Protein AF-A0A7G3USA6-F1 (afdb_monomer)

Organism: NCBI:txid396650

pLDDT: mean 83.11, std 13.89, range [45.72, 98.44]

Structure (mmCIF, N/CA/C/O backbone):
data_AF-A0A7G3USA6-F1
#
_entry.id   AF-A0A7G3USA6-F1
#
loop_
_atom_site.group_PDB
_atom_site.id
_atom_site.type_symbol
_atom_site.label_atom_id
_atom_site.label_alt_id
_atom_site.label_comp_id
_atom_site.label_asym_id
_atom_site.label_entity_id
_atom_site.label_seq_id
_atom_site.pdbx_PDB_ins_code
_atom_site.Cartn_x
_atom_site.Cartn_y
_atom_site.Cartn_z
_atom_site.occupancy
_atom_site.B_iso_or_equiv
_atom_site.auth_seq_id
_atom_site.auth_comp_id
_atom_site.auth_asym_id
_atom_site.auth_atom_id
_atom_site.pdbx_PDB_model_num
ATOM 1 N N . PHE A 1 1 ? 11.955 7.973 -6.175 1.00 91.00 1 PHE A N 1
ATOM 2 C CA . PHE A 1 1 ? 10.505 8.079 -5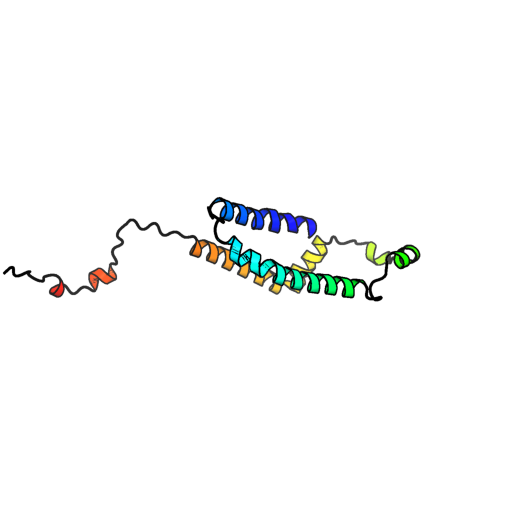.918 1.00 91.00 1 PHE A CA 1
ATOM 3 C C . PHE A 1 1 ? 10.044 7.158 -4.791 1.00 91.00 1 PHE A C 1
ATOM 5 O O . PHE A 1 1 ? 9.768 7.690 -3.729 1.00 91.00 1 PHE A O 1
ATOM 12 N N . SER A 1 2 ? 10.032 5.821 -4.953 1.00 92.62 2 SER A N 1
ATOM 13 C CA . SER A 1 2 ? 9.558 4.891 -3.898 1.00 92.62 2 SER A CA 1
ATOM 14 C C . SER A 1 2 ? 10.233 5.121 -2.531 1.00 92.62 2 SER A C 1
ATOM 16 O O . SER A 1 2 ? 9.564 5.309 -1.519 1.00 92.62 2 SER A O 1
ATOM 18 N N . ALA A 1 3 ? 11.562 5.269 -2.522 1.00 95.69 3 ALA A N 1
ATOM 19 C CA . ALA A 1 3 ? 12.323 5.582 -1.309 1.00 95.69 3 ALA A CA 1
ATOM 20 C C . ALA A 1 3 ? 11.943 6.920 -0.640 1.00 95.69 3 ALA A C 1
ATOM 22 O O . ALA A 1 3 ? 12.151 7.073 0.554 1.00 95.69 3 ALA A O 1
ATOM 23 N N . MET A 1 4 ? 11.386 7.881 -1.386 1.00 95.50 4 MET A N 1
ATOM 24 C CA . MET A 1 4 ? 10.949 9.175 -0.844 1.00 95.50 4 MET A CA 1
ATOM 25 C C . MET A 1 4 ? 9.499 9.123 -0.351 1.00 95.50 4 MET A C 1
ATOM 27 O O . MET A 1 4 ? 9.200 9.690 0.691 1.00 95.50 4 MET A O 1
ATOM 31 N N . ILE A 1 5 ? 8.597 8.427 -1.056 1.00 96.06 5 ILE A N 1
ATOM 32 C CA . ILE A 1 5 ? 7.188 8.320 -0.638 1.00 96.06 5 ILE A CA 1
ATOM 33 C C . ILE A 1 5 ? 6.994 7.355 0.540 1.00 96.06 5 ILE A C 1
ATOM 35 O O . ILE A 1 5 ? 6.112 7.575 1.366 1.00 96.06 5 ILE A O 1
ATOM 39 N N . SER A 1 6 ? 7.844 6.327 0.666 1.00 94.81 6 SER A N 1
ATOM 40 C CA . SER A 1 6 ? 7.780 5.362 1.768 1.00 94.81 6 SER A CA 1
ATOM 41 C C . SER A 1 6 ? 7.838 6.021 3.158 1.00 94.81 6 SER A C 1
ATOM 43 O O . SER A 1 6 ? 6.878 5.838 3.909 1.00 94.81 6 SER A O 1
ATOM 45 N N . PRO A 1 7 ? 8.856 6.835 3.511 1.00 96.81 7 PRO A N 1
ATOM 46 C CA . PRO A 1 7 ? 8.897 7.499 4.813 1.00 96.81 7 PRO A CA 1
ATOM 47 C C . PRO A 1 7 ? 7.777 8.531 4.983 1.00 96.81 7 PRO A C 1
ATOM 49 O O . PRO A 1 7 ? 7.231 8.643 6.074 1.00 96.81 7 PRO A O 1
ATOM 52 N N . VAL A 1 8 ? 7.374 9.243 3.926 1.00 97.38 8 VAL A N 1
ATOM 53 C CA . VAL A 1 8 ? 6.276 10.225 4.005 1.00 97.38 8 VAL A CA 1
ATOM 54 C C . VAL A 1 8 ? 4.965 9.562 4.441 1.00 97.38 8 VAL A C 1
ATOM 56 O O . VAL A 1 8 ? 4.288 10.070 5.330 1.00 97.38 8 VAL A O 1
ATOM 59 N N . VAL A 1 9 ? 4.620 8.411 3.860 1.00 96.88 9 VAL A N 1
ATOM 60 C CA . VAL A 1 9 ? 3.362 7.719 4.178 1.00 96.88 9 VAL A CA 1
ATOM 61 C C . VAL A 1 9 ? 3.493 6.866 5.440 1.00 96.88 9 VAL A C 1
ATOM 63 O O . VAL A 1 9 ? 2.684 6.999 6.356 1.00 96.88 9 VAL A O 1
ATOM 66 N N . HIS A 1 10 ? 4.515 6.012 5.528 1.00 97.00 10 HIS A N 1
ATOM 67 C CA . HIS A 1 10 ? 4.634 5.061 6.637 1.00 97.00 10 HIS A CA 1
ATOM 68 C C . HIS A 1 10 ? 5.055 5.737 7.936 1.00 97.00 10 HIS A C 1
ATOM 70 O O . HIS A 1 10 ? 4.444 5.500 8.974 1.00 97.00 10 HIS A O 1
ATOM 76 N N . ILE A 1 11 ? 6.078 6.590 7.888 1.00 96.56 11 ILE A N 1
ATOM 77 C CA . ILE A 1 11 ? 6.580 7.262 9.088 1.00 96.56 11 ILE A CA 1
ATOM 78 C C . ILE A 1 11 ? 5.760 8.529 9.338 1.00 96.56 11 ILE A C 1
ATOM 80 O O . ILE A 1 11 ? 5.261 8.719 10.441 1.00 96.56 11 ILE A O 1
ATOM 84 N N . GLY A 1 12 ? 5.568 9.366 8.316 1.00 95.81 12 GLY A N 1
ATOM 85 C CA . GLY A 1 12 ? 4.919 10.670 8.461 1.00 95.81 12 GLY A CA 1
ATOM 86 C C . GLY A 1 12 ? 3.423 10.605 8.772 1.00 95.81 12 GLY A C 1
ATOM 87 O O . GLY A 1 12 ? 2.959 11.346 9.633 1.00 95.81 12 GLY A O 1
ATOM 88 N N . ALA A 1 13 ? 2.668 9.727 8.107 1.00 95.38 13 ALA A N 1
ATOM 89 C CA . ALA A 1 13 ? 1.222 9.626 8.313 1.00 95.38 13 ALA A CA 1
ATOM 90 C C . ALA A 1 13 ? 0.846 8.479 9.263 1.00 95.38 13 ALA A C 1
ATOM 92 O O . ALA A 1 13 ? 0.209 8.716 10.291 1.00 95.38 13 ALA A O 1
ATOM 93 N N . ILE A 1 14 ? 1.242 7.240 8.944 1.00 96.69 14 ILE A N 1
ATOM 94 C CA . ILE A 1 14 ? 0.772 6.045 9.663 1.00 96.69 14 ILE A CA 1
ATOM 95 C C . ILE A 1 14 ? 1.362 5.989 11.078 1.00 96.69 14 ILE A C 1
ATOM 97 O O . ILE A 1 14 ? 0.607 5.977 12.049 1.00 96.69 14 ILE A O 1
ATOM 101 N N . ALA A 1 15 ? 2.691 6.004 11.220 1.00 97.19 15 ALA A N 1
ATOM 102 C CA . ALA A 1 15 ? 3.340 5.886 12.527 1.00 97.19 15 ALA A CA 1
ATOM 103 C C . ALA A 1 15 ? 3.007 7.062 13.460 1.00 97.19 15 ALA A C 1
ATOM 105 O O . A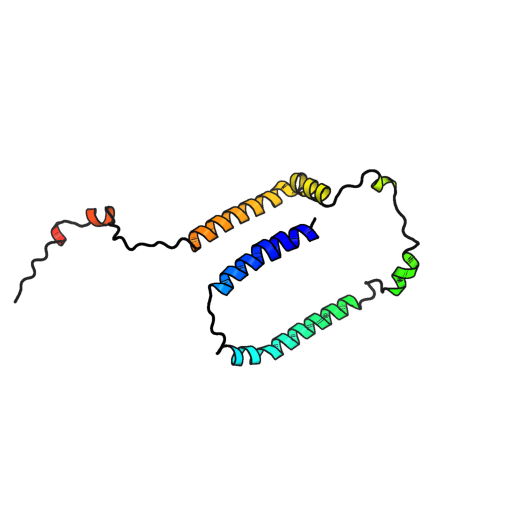LA A 1 15 ? 2.765 6.843 14.643 1.00 97.19 15 ALA A O 1
ATOM 106 N N . VAL A 1 16 ? 2.923 8.291 12.938 1.00 96.69 16 VAL A N 1
ATOM 107 C CA . VAL A 1 16 ? 2.502 9.463 13.729 1.00 96.69 16 VAL A CA 1
ATOM 108 C C . VAL A 1 16 ? 1.038 9.352 14.167 1.00 96.69 16 VAL A C 1
ATOM 110 O O . VAL A 1 16 ? 0.731 9.647 15.320 1.00 96.69 16 VAL A O 1
ATOM 113 N N . SER A 1 17 ? 0.135 8.869 13.305 1.00 93.06 17 SER A N 1
ATOM 114 C CA . SER A 1 17 ? -1.259 8.608 13.702 1.00 93.06 17 SER A CA 1
ATOM 115 C C . SER A 1 17 ? -1.334 7.564 14.820 1.00 93.06 17 SER A C 1
ATOM 117 O O . SER A 1 17 ? -2.076 7.745 15.784 1.00 93.06 17 SER A O 1
ATOM 119 N N . PHE A 1 18 ? -0.513 6.511 14.748 1.00 94.69 18 PHE A N 1
ATOM 120 C CA . PHE A 1 18 ? -0.383 5.540 15.835 1.00 94.69 18 PHE A CA 1
ATOM 121 C C . PHE A 1 18 ? 0.218 6.149 17.104 1.00 94.69 18 PHE A C 1
ATOM 123 O O . PHE A 1 18 ? -0.268 5.848 18.190 1.00 94.69 18 PHE A O 1
ATOM 130 N N . LEU A 1 19 ? 1.214 7.032 16.997 1.00 93.88 19 LEU A N 1
ATOM 131 C CA . LEU A 1 19 ? 1.811 7.712 18.149 1.00 93.88 19 LEU A CA 1
ATOM 132 C C . LEU A 1 19 ? 0.762 8.514 18.933 1.00 93.88 19 LEU A C 1
ATOM 134 O O . LEU A 1 19 ? 0.727 8.428 20.159 1.00 93.88 19 LEU A O 1
ATOM 138 N N . PHE A 1 20 ? -0.131 9.231 18.239 1.00 93.81 20 PHE A N 1
ATOM 139 C CA . PHE A 1 20 ? -1.251 9.929 18.879 1.00 93.81 20 PHE A CA 1
ATOM 140 C C . PHE A 1 20 ? -2.182 8.968 19.625 1.00 93.81 20 PHE A C 1
ATOM 142 O O . PHE A 1 20 ? -2.552 9.230 20.771 1.00 93.81 20 PHE A O 1
ATOM 149 N N . VAL A 1 21 ? -2.541 7.845 18.995 1.00 92.50 21 VAL A N 1
ATOM 150 C CA . VAL A 1 21 ? -3.427 6.838 19.597 1.00 92.50 21 VAL A CA 1
ATOM 151 C C . VAL A 1 21 ? -2.786 6.203 20.831 1.00 92.50 21 VAL A C 1
ATOM 153 O O . VAL A 1 21 ? -3.431 6.109 21.874 1.00 92.50 21 VAL A O 1
ATOM 156 N N . VAL A 1 22 ? -1.515 5.805 20.738 1.00 92.12 22 VAL A N 1
ATOM 157 C CA . VAL A 1 22 ? -0.782 5.165 21.839 1.00 92.12 22 VAL A CA 1
ATOM 158 C C . VAL A 1 22 ? -0.596 6.130 23.007 1.00 92.12 22 VAL A C 1
ATOM 160 O O . VAL A 1 22 ? -0.797 5.736 24.148 1.00 92.12 22 VAL A O 1
ATOM 163 N N . MET A 1 23 ? -0.274 7.401 22.748 1.00 92.44 23 MET A N 1
ATOM 164 C CA . MET A 1 23 ? -0.110 8.393 23.815 1.00 92.44 23 MET A CA 1
ATOM 165 C C . MET A 1 23 ? -1.430 8.699 24.538 1.00 92.44 23 MET A C 1
ATOM 167 O O . MET A 1 23 ? -1.435 8.911 25.749 1.00 92.44 23 MET A O 1
ATOM 171 N N . MET A 1 24 ? -2.552 8.722 23.814 1.00 91.19 24 MET A N 1
ATOM 172 C CA . MET A 1 24 ? -3.871 8.943 24.412 1.00 91.19 24 MET A CA 1
ATOM 173 C C . MET A 1 24 ? -4.341 7.735 25.240 1.00 91.19 24 MET A C 1
ATOM 175 O O . MET A 1 24 ? -5.110 7.898 26.189 1.00 91.19 24 MET A O 1
ATOM 179 N N . PHE A 1 25 ? -3.894 6.525 24.899 1.00 86.06 25 PHE A N 1
ATOM 180 C CA . PHE A 1 25 ? -4.324 5.300 25.559 1.00 86.06 25 PHE A CA 1
ATOM 181 C C . PHE A 1 25 ? -3.352 4.865 26.665 1.00 86.06 25 PHE A C 1
ATOM 183 O O . PHE A 1 25 ? -2.281 4.323 26.417 1.00 86.06 25 PHE A O 1
ATOM 190 N N . ASN A 1 26 ? -3.752 5.060 27.921 1.00 79.50 26 ASN A N 1
ATOM 191 C CA . ASN A 1 26 ? -2.965 4.647 29.082 1.00 79.50 26 ASN A CA 1
ATOM 192 C C . ASN A 1 26 ? -3.215 3.160 29.425 1.00 79.50 26 ASN A C 1
ATOM 194 O O . ASN A 1 26 ? -4.054 2.852 30.275 1.00 79.50 26 ASN A O 1
ATOM 198 N N . MET A 1 27 ? -2.521 2.229 28.753 1.00 75.56 27 MET A N 1
ATOM 199 C CA . MET A 1 27 ? -2.550 0.799 29.110 1.00 75.56 27 MET A CA 1
ATOM 200 C C . MET A 1 27 ? -1.607 0.489 30.275 1.00 75.56 27 MET A C 1
ATOM 202 O O . MET A 1 27 ? -0.402 0.716 30.184 1.00 75.56 27 MET A O 1
ATOM 206 N N . LYS A 1 28 ? -2.128 -0.145 31.332 1.00 69.62 28 LYS A N 1
ATOM 207 C CA . LYS A 1 28 ? -1.308 -0.780 32.375 1.00 69.62 28 LYS A CA 1
ATOM 208 C C . LYS A 1 28 ? -1.036 -2.226 31.963 1.00 69.62 28 LYS A C 1
ATOM 210 O O . LYS A 1 28 ? -1.889 -3.087 32.125 1.00 69.62 28 LYS A O 1
ATOM 215 N N . ILE A 1 29 ? 0.150 -2.487 31.423 1.00 65.88 29 ILE A N 1
ATOM 216 C CA . ILE A 1 29 ? 0.540 -3.779 30.819 1.00 65.88 29 ILE A CA 1
ATOM 217 C C . ILE A 1 29 ? 0.902 -4.842 31.893 1.00 65.88 29 ILE A C 1
ATOM 219 O O . ILE A 1 29 ? 1.457 -5.891 31.606 1.00 65.88 29 ILE A O 1
ATOM 223 N N . ALA A 1 30 ? 0.563 -4.608 33.163 1.00 62.91 30 ALA A N 1
ATOM 224 C CA . ALA A 1 30 ? 1.164 -5.308 34.298 1.00 62.91 30 ALA A CA 1
ATOM 225 C C . ALA A 1 30 ? 0.745 -6.784 34.491 1.00 62.91 30 ALA A C 1
ATOM 227 O O . ALA A 1 30 ? 1.406 -7.477 35.253 1.00 62.91 30 ALA A O 1
ATOM 228 N N . GLU A 1 31 ? -0.292 -7.286 33.811 1.00 60.72 31 GLU A N 1
ATOM 229 C CA . GLU A 1 31 ? -0.881 -8.610 34.120 1.00 60.72 31 GLU A CA 1
ATOM 230 C C . GLU A 1 31 ? -0.989 -9.566 32.914 1.00 60.72 31 GLU A C 1
ATOM 232 O O . GLU A 1 31 ? -1.405 -10.708 33.056 1.00 60.72 31 GLU A O 1
ATOM 237 N N . ILE A 1 32 ? -0.567 -9.141 31.716 1.00 61.22 32 ILE A N 1
ATOM 238 C CA . ILE A 1 32 ? -0.727 -9.916 30.461 1.00 61.22 32 ILE A CA 1
ATOM 239 C C . ILE A 1 32 ? 0.495 -10.829 30.193 1.00 61.22 32 ILE A C 1
ATOM 241 O O . ILE A 1 32 ? 0.532 -11.610 29.244 1.00 61.22 32 ILE A O 1
ATOM 245 N N . HIS A 1 33 ? 1.535 -10.748 31.026 1.00 65.75 33 HIS A N 1
ATOM 246 C CA . HIS A 1 33 ? 2.839 -11.332 30.715 1.00 65.75 33 HIS A CA 1
ATOM 247 C C . HIS A 1 33 ? 2.947 -12.845 30.935 1.00 65.75 33 HIS A C 1
ATOM 249 O O . HIS A 1 33 ? 3.697 -13.475 30.194 1.00 65.75 33 HIS A O 1
ATOM 255 N N . GLU A 1 34 ? 2.226 -13.451 31.883 1.00 68.62 34 GLU A N 1
ATOM 256 C CA . GLU A 1 34 ? 2.411 -14.886 32.175 1.00 68.62 34 GLU A CA 1
ATOM 257 C C . GLU A 1 34 ? 1.895 -15.794 31.053 1.00 68.62 34 GLU A C 1
ATOM 259 O O . GLU A 1 34 ? 2.580 -16.738 30.651 1.00 68.62 34 GLU A O 1
ATOM 264 N N . GLU A 1 35 ? 0.729 -15.489 30.482 1.00 68.38 35 GLU A N 1
ATOM 265 C CA . GLU A 1 35 ? 0.179 -16.289 29.385 1.00 68.38 35 GLU A CA 1
ATOM 266 C C . GLU A 1 35 ? 0.925 -16.038 28.067 1.00 68.38 35 GLU A C 1
ATOM 268 O O . GLU A 1 35 ? 1.233 -16.989 27.348 1.00 68.38 35 GLU A O 1
ATOM 273 N N . VAL A 1 36 ? 1.304 -14.789 27.768 1.00 72.38 36 VAL A N 1
ATOM 274 C CA . VAL A 1 36 ? 2.054 -14.451 26.542 1.00 72.38 36 VAL A CA 1
ATOM 275 C C . VAL A 1 36 ? 3.462 -15.055 26.552 1.00 72.38 36 VAL A C 1
ATOM 277 O O . VAL A 1 36 ? 3.899 -15.589 25.529 1.00 72.38 36 VAL A O 1
ATOM 280 N N . LEU A 1 37 ? 4.167 -15.050 27.694 1.00 77.25 37 LEU A N 1
ATOM 281 C CA . LEU A 1 37 ? 5.485 -15.693 27.794 1.00 77.25 37 LEU A CA 1
ATOM 282 C C . LEU A 1 37 ? 5.412 -17.206 27.565 1.00 77.25 37 LEU A C 1
ATOM 284 O O . LEU A 1 37 ? 6.367 -17.789 27.051 1.00 77.25 37 LEU A O 1
ATOM 288 N N . ARG A 1 38 ? 4.285 -17.846 27.898 1.00 83.75 38 ARG A N 1
ATOM 289 C CA . ARG A 1 38 ? 4.103 -19.289 27.708 1.00 83.75 38 ARG A CA 1
ATOM 290 C C . ARG A 1 38 ? 4.004 -19.693 26.232 1.00 83.75 38 ARG A C 1
ATOM 292 O O . ARG A 1 38 ? 4.436 -20.790 25.885 1.00 83.75 38 ARG A O 1
ATOM 299 N N . TYR A 1 39 ? 3.492 -18.817 25.361 1.00 84.56 39 TYR A N 1
ATOM 300 C CA . TYR A 1 39 ? 3.393 -19.061 23.910 1.00 84.56 39 TYR A CA 1
ATOM 301 C C . TYR A 1 39 ? 4.601 -18.557 23.105 1.00 84.56 39 TYR A C 1
ATOM 303 O O . TYR A 1 39 ? 4.794 -18.980 21.963 1.00 84.56 39 TYR A O 1
ATOM 311 N N . LEU A 1 40 ? 5.456 -17.725 23.708 1.00 87.81 40 LEU A N 1
ATOM 312 C CA . LEU A 1 40 ? 6.711 -17.251 23.120 1.00 87.81 40 LEU A CA 1
ATOM 313 C C . LEU A 1 40 ? 7.591 -18.371 22.522 1.00 87.81 40 LEU A C 1
ATOM 315 O O . LEU A 1 40 ? 8.006 -18.218 21.368 1.00 87.81 40 LEU A O 1
ATOM 319 N N . PRO A 1 41 ? 7.852 -19.512 23.203 1.00 89.06 41 PRO A N 1
ATOM 320 C CA . PRO A 1 41 ? 8.673 -20.579 22.625 1.00 89.06 41 PRO A CA 1
ATOM 321 C C . PRO A 1 41 ? 8.042 -21.209 21.376 1.00 89.06 41 PRO A C 1
ATOM 323 O O . PRO A 1 41 ? 8.760 -21.551 20.441 1.00 89.06 41 PRO A O 1
ATOM 326 N N . VAL A 1 42 ? 6.709 -21.302 21.309 1.00 92.75 42 VAL A N 1
ATOM 327 C CA . VAL A 1 42 ? 6.001 -21.852 20.141 1.00 92.75 42 VAL A CA 1
ATOM 328 C C . VAL A 1 42 ? 6.154 -20.922 18.938 1.00 92.75 42 VAL A C 1
ATOM 330 O O . VAL A 1 42 ? 6.551 -21.370 17.862 1.00 92.75 42 VAL A O 1
ATOM 333 N N . SER A 1 43 ? 5.923 -19.617 19.121 1.00 90.94 43 SER A N 1
ATOM 334 C CA . SER A 1 43 ? 6.169 -18.631 18.059 1.00 90.94 43 SER A CA 1
ATOM 335 C C . SER A 1 43 ? 7.642 -18.557 17.653 1.00 90.94 43 SER A C 1
ATOM 337 O O . SER A 1 43 ? 7.937 -18.345 16.480 1.00 90.94 43 SER A O 1
ATOM 339 N N . GLY A 1 44 ? 8.564 -18.782 18.595 1.00 93.50 44 GLY A N 1
ATOM 340 C CA . GLY A 1 44 ? 9.999 -18.832 18.329 1.00 93.50 44 GLY A CA 1
ATOM 341 C C . GLY A 1 44 ? 10.376 -19.998 17.420 1.00 93.50 44 GLY A C 1
ATOM 342 O O . GLY A 1 44 ? 11.085 -19.791 16.440 1.00 93.50 44 GLY A O 1
ATOM 343 N N . ILE A 1 45 ? 9.848 -21.199 17.685 1.00 96.25 45 ILE A N 1
ATOM 344 C CA . ILE A 1 45 ? 10.064 -22.373 16.825 1.00 96.25 45 ILE A CA 1
ATOM 345 C C . ILE A 1 45 ? 9.501 -22.120 15.422 1.00 96.25 45 ILE A C 1
ATOM 347 O O . ILE A 1 45 ? 10.196 -22.359 14.440 1.00 96.25 45 ILE A O 1
ATOM 351 N N . ILE A 1 46 ? 8.280 -21.584 15.314 1.00 95.88 46 ILE A N 1
ATOM 352 C CA . ILE A 1 46 ? 7.657 -21.272 14.016 1.00 95.88 46 ILE A CA 1
ATOM 353 C C . ILE A 1 46 ? 8.477 -20.228 13.247 1.00 95.88 46 ILE A C 1
ATOM 355 O O . ILE A 1 46 ? 8.759 -20.410 12.065 1.00 95.88 46 ILE A O 1
ATOM 359 N N . GLY A 1 47 ? 8.904 -19.153 13.915 1.00 95.44 47 GLY A N 1
ATOM 360 C CA . GLY A 1 47 ? 9.754 -18.130 13.310 1.00 95.44 47 GLY A CA 1
ATOM 361 C C . GLY A 1 47 ? 11.104 -18.686 12.856 1.00 95.44 47 GLY A C 1
ATOM 362 O O . GLY A 1 47 ? 11.584 -18.320 11.787 1.00 95.44 47 GLY A O 1
ATOM 363 N N . LEU A 1 48 ? 11.687 -19.610 13.622 1.00 96.44 48 LEU A N 1
ATOM 364 C CA . LEU A 1 48 ? 12.949 -20.262 13.279 1.00 96.44 48 LEU A CA 1
ATOM 365 C C . LEU A 1 48 ? 12.800 -21.206 12.082 1.00 96.44 48 LEU A C 1
ATOM 367 O O . LEU A 1 48 ? 13.681 -21.230 11.229 1.00 96.44 48 LEU A O 1
ATOM 371 N N . ILE A 1 49 ? 11.675 -21.918 11.974 1.00 96.44 49 ILE A N 1
ATOM 372 C CA . ILE A 1 49 ? 11.341 -22.722 10.791 1.00 96.44 49 ILE A CA 1
ATOM 373 C C . ILE A 1 49 ? 11.242 -21.827 9.552 1.00 96.44 49 ILE A C 1
ATOM 375 O O . ILE A 1 49 ? 11.878 -22.124 8.545 1.00 96.44 49 ILE A O 1
ATOM 379 N N . LEU A 1 50 ? 10.518 -20.705 9.632 1.00 95.50 50 LEU A N 1
ATOM 380 C CA . LEU A 1 50 ? 10.413 -19.757 8.515 1.00 95.50 50 LEU A CA 1
ATOM 381 C C . LEU A 1 50 ? 11.771 -19.142 8.154 1.00 95.50 50 LEU A C 1
ATOM 383 O O . LEU A 1 50 ? 12.083 -18.946 6.983 1.00 95.50 50 LEU A O 1
ATOM 387 N N . TRP A 1 51 ? 12.598 -18.839 9.154 1.00 94.69 51 TRP A N 1
ATOM 388 C CA . TRP A 1 51 ? 13.938 -18.303 8.926 1.00 94.69 51 TRP A CA 1
ATOM 389 C C . TRP A 1 51 ? 14.855 -19.332 8.251 1.00 94.69 51 TRP A C 1
ATOM 391 O O . TRP A 1 51 ? 15.593 -18.990 7.327 1.00 94.69 51 TRP A O 1
ATOM 401 N N . TRP A 1 52 ? 14.756 -20.600 8.656 1.00 94.75 52 TRP A N 1
ATOM 402 C CA . TRP A 1 52 ? 15.443 -21.715 8.011 1.00 94.75 52 TRP A CA 1
ATOM 403 C C . TRP A 1 52 ? 14.967 -21.930 6.569 1.00 94.75 52 TRP A C 1
ATOM 405 O O . TRP A 1 52 ? 15.782 -22.145 5.675 1.00 94.75 52 TRP A O 1
ATOM 415 N N . GLU A 1 53 ? 13.663 -21.817 6.317 1.00 91.31 53 GLU A N 1
ATOM 416 C CA . GLU A 1 53 ? 13.096 -21.899 4.969 1.00 91.31 53 GLU A CA 1
ATOM 417 C C . GLU A 1 53 ? 13.649 -20.790 4.061 1.00 91.31 53 GLU A C 1
ATOM 419 O O . GLU A 1 53 ? 14.087 -21.068 2.945 1.00 91.31 53 GLU A O 1
ATOM 424 N N . MET A 1 54 ? 13.731 -19.550 4.560 1.00 90.69 54 MET A N 1
ATOM 425 C CA . MET A 1 54 ? 14.362 -18.447 3.824 1.00 90.69 54 MET A CA 1
ATOM 426 C C . MET A 1 54 ? 15.835 -18.733 3.515 1.00 90.69 54 MET A C 1
ATOM 428 O O . MET A 1 54 ? 16.286 -18.451 2.405 1.00 90.69 54 MET A O 1
ATOM 432 N N . PHE A 1 55 ? 16.578 -19.317 4.460 1.00 88.44 55 PHE A N 1
ATOM 433 C CA . PHE A 1 55 ? 17.969 -19.716 4.239 1.00 88.44 55 PHE A CA 1
ATOM 434 C C . PHE A 1 55 ? 18.091 -20.783 3.143 1.00 88.44 55 PHE A C 1
ATOM 436 O O . PHE A 1 55 ? 18.932 -20.651 2.259 1.00 88.44 55 PHE A O 1
ATOM 443 N N . PHE A 1 56 ? 17.214 -21.788 3.140 1.00 87.38 56 PHE A N 1
ATOM 444 C CA . PHE A 1 56 ? 17.213 -22.838 2.121 1.00 87.38 56 PHE A CA 1
ATOM 445 C C . PHE A 1 56 ? 16.878 -22.301 0.718 1.00 87.38 56 PHE A C 1
ATOM 447 O O . PHE A 1 56 ? 17.478 -22.720 -0.269 1.00 87.38 56 PHE A O 1
ATOM 454 N N . ILE A 1 57 ? 15.965 -21.325 0.619 1.00 86.75 57 ILE A N 1
ATOM 455 C CA . ILE A 1 57 ? 15.676 -20.625 -0.645 1.00 86.75 57 ILE A CA 1
ATOM 456 C C . ILE A 1 57 ? 16.915 -19.859 -1.140 1.00 86.75 57 ILE A C 1
ATOM 458 O O . ILE A 1 57 ? 17.170 -19.823 -2.344 1.00 86.75 57 ILE A O 1
ATOM 462 N N . LEU A 1 58 ? 17.675 -19.251 -0.224 1.00 82.62 58 LEU A N 1
ATOM 463 C CA . LEU A 1 58 ? 18.881 -18.473 -0.527 1.00 82.62 58 LEU A CA 1
ATOM 464 C C . LEU A 1 58 ? 20.082 -19.340 -0.940 1.00 82.62 58 LEU A C 1
ATOM 466 O O . LEU A 1 58 ? 20.872 -18.903 -1.774 1.00 82.62 58 LEU A O 1
ATOM 470 N N . ASP A 1 59 ? 20.215 -20.532 -0.359 1.00 76.38 59 ASP A N 1
ATOM 471 C CA . ASP A 1 59 ? 21.313 -21.479 -0.617 1.00 76.38 59 ASP A CA 1
ATOM 472 C C . ASP A 1 59 ? 21.129 -22.272 -1.924 1.00 76.38 59 ASP A C 1
ATOM 474 O O . ASP A 1 59 ? 22.048 -22.924 -2.416 1.00 76.38 59 ASP A O 1
ATOM 478 N N . ASN A 1 60 ? 19.942 -22.201 -2.532 1.00 76.31 60 ASN A N 1
ATOM 479 C CA . ASN A 1 60 ? 19.689 -22.847 -3.810 1.00 76.31 60 ASN A CA 1
ATOM 480 C C . ASN A 1 60 ? 20.575 -22.234 -4.914 1.00 76.31 60 ASN A C 1
ATOM 482 O O . ASN A 1 60 ? 20.574 -21.015 -5.119 1.00 76.31 60 ASN A O 1
ATOM 486 N N . GLU A 1 61 ? 21.253 -23.080 -5.701 1.00 67.19 61 GLU A N 1
ATOM 487 C CA . GLU A 1 61 ? 22.217 -22.689 -6.756 1.00 67.19 61 GLU A CA 1
ATOM 488 C C . GLU A 1 61 ? 21.631 -21.768 -7.848 1.00 67.19 61 GLU A C 1
ATOM 490 O O . GLU A 1 61 ? 22.348 -21.213 -8.680 1.00 67.19 61 GLU A O 1
ATOM 495 N N . THR A 1 62 ? 20.314 -21.566 -7.838 1.00 70.88 62 THR A N 1
ATOM 496 C CA . THR A 1 62 ? 19.610 -20.575 -8.657 1.00 70.88 62 THR A CA 1
ATOM 497 C C . THR A 1 62 ? 20.016 -19.127 -8.375 1.00 70.88 62 THR A C 1
ATOM 499 O O . THR A 1 62 ? 19.823 -18.271 -9.241 1.00 70.88 62 THR A O 1
ATOM 502 N N . ILE A 1 63 ? 20.558 -18.826 -7.190 1.00 74.06 63 ILE A N 1
ATOM 503 C CA . ILE A 1 63 ? 20.993 -17.474 -6.837 1.00 74.06 63 ILE A CA 1
ATOM 504 C C . ILE A 1 63 ? 22.500 -17.374 -7.096 1.00 74.06 63 ILE A C 1
ATOM 506 O O . ILE A 1 63 ? 23.284 -18.070 -6.451 1.00 74.06 63 ILE A O 1
ATOM 510 N N . PRO A 1 64 ? 22.948 -16.514 -8.031 1.00 68.81 64 PRO A N 1
ATOM 511 C CA . PRO A 1 64 ? 24.364 -16.386 -8.334 1.00 68.81 64 PRO A CA 1
ATOM 512 C C . PRO A 1 64 ? 25.117 -15.895 -7.094 1.00 68.81 64 PRO A C 1
ATOM 514 O O . PRO A 1 64 ? 24.981 -14.743 -6.677 1.00 68.81 64 PRO A O 1
ATOM 517 N N . LEU A 1 65 ? 25.932 -16.779 -6.518 1.00 67.75 65 LEU A N 1
ATOM 51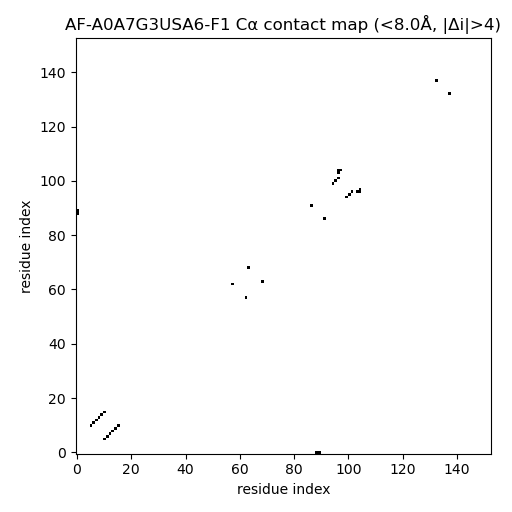8 C CA . LEU A 1 65 ? 26.808 -16.465 -5.395 1.00 67.75 65 LEU A CA 1
ATOM 519 C C . LEU A 1 65 ? 27.745 -15.300 -5.773 1.00 67.75 65 LEU A C 1
ATOM 521 O O . LEU A 1 65 ? 28.235 -15.211 -6.904 1.00 67.75 65 LEU A O 1
ATOM 525 N N . LEU A 1 66 ? 28.044 -14.422 -4.805 1.00 63.53 66 LEU A N 1
ATOM 526 C CA . LEU A 1 66 ? 28.953 -13.272 -4.960 1.00 63.53 66 LEU A CA 1
ATOM 527 C C . LEU A 1 66 ? 30.248 -13.529 -5.777 1.00 63.53 66 LEU A C 1
ATOM 529 O O . LEU A 1 66 ? 30.630 -12.627 -6.530 1.00 63.53 66 LEU A O 1
ATOM 533 N N . PRO A 1 67 ? 30.955 -14.678 -5.675 1.00 60.03 67 PRO A N 1
ATOM 534 C CA . PRO A 1 67 ? 32.145 -14.939 -6.493 1.00 60.03 67 PRO A CA 1
ATOM 535 C C . PRO A 1 67 ? 31.880 -14.969 -8.009 1.00 60.03 67 PRO A C 1
ATOM 537 O O . PRO A 1 67 ? 32.709 -14.466 -8.767 1.00 60.03 67 PRO A O 1
ATOM 540 N N . THR A 1 68 ? 30.724 -15.460 -8.466 1.00 57.31 68 THR A N 1
ATOM 541 C CA . THR A 1 68 ? 30.386 -15.538 -9.901 1.00 57.31 68 THR A CA 1
ATOM 542 C C . THR A 1 68 ? 30.134 -14.152 -10.500 1.00 57.31 68 THR A C 1
ATOM 544 O O . THR A 1 68 ? 30.495 -13.882 -11.645 1.00 57.31 68 THR A O 1
ATOM 547 N N . HIS A 1 69 ? 29.589 -13.226 -9.709 1.00 55.81 69 HIS A N 1
ATOM 548 C CA . HIS A 1 69 ? 29.274 -11.870 -10.160 1.00 55.81 69 HIS A CA 1
ATOM 549 C C . HIS A 1 69 ? 30.518 -10.965 -10.294 1.00 55.81 69 HIS A C 1
ATOM 551 O O . HIS A 1 69 ? 30.455 -9.932 -10.958 1.00 55.81 69 HIS A O 1
ATOM 557 N N . ARG A 1 70 ? 31.669 -11.318 -9.694 1.00 55.19 70 ARG A N 1
ATOM 558 C CA . ARG A 1 70 ? 32.910 -10.519 -9.809 1.00 55.19 70 ARG A CA 1
ATOM 559 C C . ARG A 1 70 ? 33.607 -10.657 -11.164 1.00 55.19 70 ARG A C 1
ATOM 561 O O . ARG A 1 70 ? 34.254 -9.706 -11.588 1.00 55.19 70 ARG A O 1
ATOM 568 N N . ASN A 1 71 ? 33.447 -11.793 -11.842 1.00 57.72 71 ASN A N 1
ATOM 569 C CA . ASN A 1 71 ? 34.084 -12.043 -13.141 1.00 57.72 71 ASN A CA 1
ATOM 570 C C . ASN A 1 71 ? 33.189 -11.647 -14.329 1.00 57.72 71 ASN A C 1
ATOM 572 O O . ASN A 1 71 ? 33.691 -11.436 -15.429 1.00 57.72 71 ASN A O 1
ATOM 576 N N . THR A 1 72 ? 31.875 -11.516 -14.122 1.00 59.41 72 THR A N 1
ATOM 577 C CA . THR A 1 72 ? 30.895 -11.169 -15.168 1.00 59.41 72 THR A CA 1
ATOM 578 C C . THR A 1 72 ? 30.509 -9.688 -15.191 1.00 59.41 72 THR A C 1
ATOM 580 O O . THR A 1 72 ? 29.870 -9.239 -16.140 1.00 59.41 72 THR A O 1
ATOM 583 N N . THR A 1 73 ? 30.922 -8.890 -14.201 1.00 59.50 73 THR A N 1
ATOM 584 C CA . THR A 1 73 ? 30.681 -7.432 -14.161 1.00 59.50 73 THR A CA 1
ATOM 585 C C . THR A 1 73 ? 31.283 -6.684 -15.348 1.00 59.50 73 THR A C 1
ATOM 587 O O . THR A 1 73 ? 30.739 -5.655 -15.749 1.00 59.50 73 THR A O 1
ATOM 590 N N . SER A 1 74 ? 32.361 -7.202 -15.939 1.00 63.22 74 SER A N 1
ATOM 591 C CA . SER A 1 74 ? 32.984 -6.663 -17.152 1.00 63.22 74 SER A CA 1
ATOM 592 C C . SER A 1 74 ? 32.288 -7.098 -18.451 1.00 63.22 74 SER A C 1
ATOM 594 O O . SER A 1 74 ? 32.440 -6.429 -19.469 1.00 63.22 74 SER A O 1
ATOM 596 N N . LEU A 1 75 ? 31.474 -8.161 -18.428 1.00 69.75 75 LEU A N 1
ATOM 597 C CA . LEU A 1 75 ? 30.753 -8.719 -19.585 1.00 69.75 75 LEU A CA 1
ATOM 598 C C . LEU A 1 75 ? 29.332 -8.149 -19.725 1.00 69.75 75 LEU A C 1
ATOM 600 O O . LEU A 1 75 ? 28.400 -8.829 -20.158 1.00 69.75 75 LEU A O 1
ATOM 604 N N . ARG A 1 76 ? 29.130 -6.886 -19.344 1.00 75.31 76 ARG A N 1
ATOM 605 C CA . ARG A 1 76 ? 27.816 -6.247 -19.428 1.00 75.31 76 ARG A CA 1
ATOM 606 C C . ARG A 1 76 ? 27.644 -5.565 -20.782 1.00 75.31 76 ARG A C 1
ATOM 608 O O . ARG A 1 76 ? 28.134 -4.460 -20.991 1.00 75.31 76 ARG A O 1
ATOM 615 N N . TYR A 1 77 ? 26.906 -6.202 -21.688 1.00 81.31 77 TYR A N 1
ATOM 616 C CA . TYR A 1 77 ? 26.496 -5.574 -22.943 1.00 81.31 77 TYR A CA 1
ATOM 617 C C . TYR A 1 77 ? 25.489 -4.448 -22.663 1.00 81.31 77 TYR A C 1
ATOM 619 O O . TYR A 1 77 ? 24.402 -4.682 -22.129 1.00 81.31 77 TYR A O 1
ATOM 627 N N . THR A 1 78 ? 25.858 -3.208 -22.985 1.00 81.06 78 THR A N 1
ATOM 628 C CA . THR A 1 78 ? 25.007 -2.027 -22.805 1.00 81.06 78 THR A CA 1
ATOM 629 C C . THR A 1 78 ? 24.481 -1.542 -24.152 1.00 81.06 78 THR A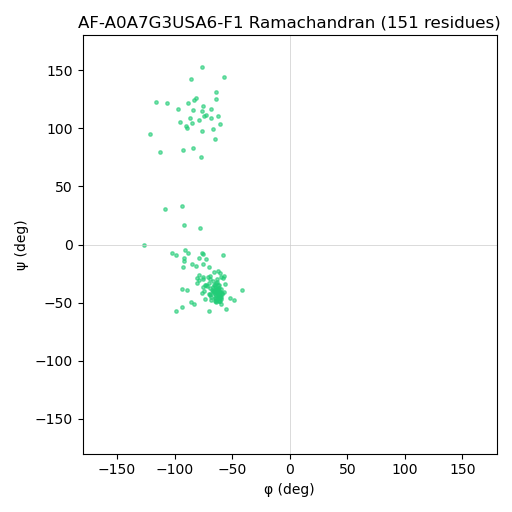 C 1
ATOM 631 O O . THR A 1 78 ? 25.229 -1.189 -25.059 1.00 81.06 78 THR A O 1
ATOM 634 N N . VAL A 1 79 ? 23.156 -1.481 -24.283 1.00 84.75 79 VAL A N 1
ATOM 635 C CA . VAL A 1 79 ? 22.509 -0.915 -25.472 1.00 84.75 79 VAL A CA 1
ATOM 636 C C . VAL A 1 79 ? 22.411 0.601 -25.309 1.00 84.75 79 VAL A C 1
ATOM 638 O O . VAL A 1 79 ? 21.572 1.105 -24.561 1.00 84.75 79 VAL A O 1
ATOM 641 N N . TYR A 1 80 ? 23.261 1.345 -26.018 1.00 81.69 80 TYR A N 1
ATOM 642 C CA . TYR A 1 80 ? 23.284 2.814 -25.963 1.00 81.69 80 TYR A CA 1
ATOM 643 C C . TYR A 1 80 ? 22.047 3.468 -26.599 1.00 81.69 80 TYR A C 1
ATOM 645 O O . TYR A 1 80 ? 21.635 4.540 -26.160 1.00 81.69 80 TYR A O 1
ATOM 653 N N . ALA A 1 81 ? 21.402 2.803 -27.566 1.00 82.19 81 ALA A N 1
ATOM 654 C CA . ALA A 1 81 ? 20.209 3.314 -28.246 1.00 82.19 81 ALA A CA 1
ATOM 655 C C . ALA A 1 81 ? 19.036 3.586 -27.282 1.00 82.19 81 ALA A C 1
ATOM 657 O O . ALA A 1 81 ? 18.364 4.608 -27.392 1.00 82.19 81 ALA A O 1
ATOM 658 N N . GLY A 1 82 ? 18.835 2.726 -26.277 1.00 78.19 82 GLY A N 1
ATOM 659 C CA . GLY A 1 82 ? 17.779 2.893 -25.269 1.00 78.19 82 GLY A CA 1
ATOM 660 C C . GLY A 1 82 ? 18.077 3.961 -24.211 1.00 78.19 82 GLY A C 1
ATOM 661 O O . GLY A 1 82 ? 17.210 4.281 -23.404 1.00 78.19 82 GLY A O 1
ATOM 662 N N . LYS A 1 83 ? 19.294 4.520 -24.197 1.00 79.88 83 LYS A N 1
ATOM 663 C CA . LYS A 1 83 ? 19.745 5.485 -23.183 1.00 79.88 83 LYS A CA 1
ATOM 664 C C . LYS A 1 83 ? 19.733 6.937 -23.671 1.00 79.88 83 LYS A C 1
ATOM 666 O O . LYS A 1 83 ? 19.927 7.838 -22.864 1.00 79.88 83 LYS A O 1
ATOM 671 N N . VAL A 1 84 ? 19.470 7.165 -24.961 1.00 81.31 84 VAL A N 1
ATOM 672 C CA . VAL A 1 84 ? 19.400 8.505 -25.577 1.00 81.31 84 VAL A CA 1
ATOM 673 C C . VAL A 1 84 ? 18.280 9.350 -24.958 1.00 81.31 84 VAL A C 1
ATOM 675 O O . VAL A 1 84 ? 18.435 10.552 -24.771 1.00 81.31 84 VAL A O 1
ATOM 678 N N . ARG A 1 85 ? 17.164 8.710 -24.587 1.00 80.62 85 ARG A N 1
ATOM 679 C CA . ARG A 1 85 ? 16.081 9.316 -23.808 1.00 80.62 85 ARG A CA 1
ATOM 680 C C . ARG A 1 85 ? 15.897 8.520 -22.522 1.00 80.62 85 ARG A C 1
ATOM 682 O O . ARG A 1 85 ? 15.209 7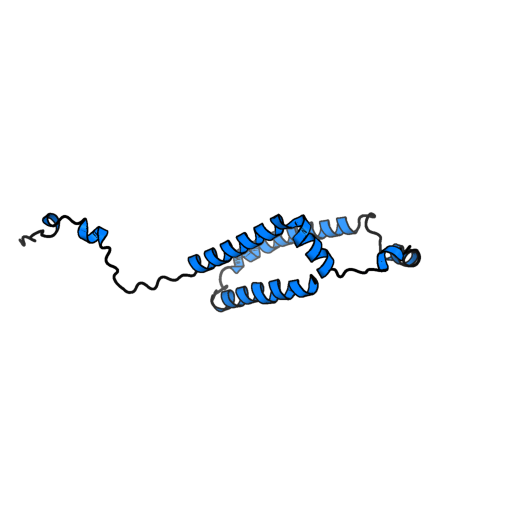.505 -22.510 1.00 80.62 85 ARG A O 1
ATOM 689 N N . SER A 1 86 ? 16.531 8.968 -21.444 1.00 83.31 86 SER A N 1
ATOM 690 C CA . SER A 1 86 ? 16.353 8.365 -20.124 1.00 83.31 86 SER A CA 1
ATOM 691 C C . SER A 1 86 ? 15.117 8.944 -19.444 1.00 83.31 86 SER A C 1
ATOM 693 O O . SER A 1 86 ? 15.090 10.132 -19.129 1.00 83.31 86 SER A O 1
ATOM 695 N N . TRP A 1 87 ? 14.118 8.105 -19.199 1.00 87.94 87 TRP A N 1
ATOM 696 C CA . TRP A 1 87 ? 12.932 8.486 -18.441 1.00 87.94 87 TRP A CA 1
ATOM 697 C C . TRP A 1 87 ? 13.207 8.293 -16.955 1.00 87.94 87 TRP A C 1
ATOM 699 O O . TRP A 1 87 ? 13.862 7.323 -16.556 1.00 87.94 87 TRP A O 1
ATOM 709 N N . THR A 1 88 ? 12.702 9.194 -16.118 1.00 92.94 88 THR A N 1
ATOM 710 C CA . THR A 1 88 ? 12.820 9.001 -14.666 1.00 92.94 88 THR A CA 1
ATOM 711 C C . THR A 1 88 ? 11.812 7.959 -14.177 1.00 92.94 88 THR A C 1
ATOM 713 O O . THR A 1 88 ? 10.729 7.820 -14.739 1.00 92.94 88 THR A O 1
ATOM 716 N N . ASN A 1 89 ? 12.120 7.257 -13.079 1.00 92.50 89 ASN A N 1
ATOM 717 C CA . ASN A 1 89 ? 11.195 6.272 -12.492 1.00 92.50 89 ASN A CA 1
ATOM 718 C C . ASN A 1 89 ? 9.821 6.869 -12.131 1.00 92.50 89 ASN A C 1
ATOM 720 O O . ASN A 1 89 ? 8.839 6.141 -12.066 1.00 92.50 89 ASN A O 1
ATOM 724 N N . LEU A 1 90 ? 9.754 8.175 -11.841 1.00 94.50 90 LEU A N 1
ATOM 725 C CA . LEU A 1 90 ? 8.492 8.860 -11.557 1.00 94.50 90 LEU A CA 1
ATOM 726 C C . LEU A 1 90 ? 7.696 9.119 -12.842 1.00 94.50 90 LEU A C 1
ATOM 728 O O . LEU A 1 90 ? 6.486 8.922 -12.865 1.00 94.50 90 LEU A O 1
ATOM 732 N N . GLU A 1 91 ? 8.381 9.524 -13.907 1.00 94.75 91 GLU A N 1
ATOM 733 C CA . GLU A 1 91 ? 7.782 9.794 -15.214 1.00 94.75 91 GLU A CA 1
ATOM 734 C C . GLU A 1 91 ? 7.207 8.521 -15.848 1.00 94.75 91 GLU A C 1
ATOM 736 O O . GLU A 1 91 ? 6.057 8.516 -16.287 1.00 94.75 91 GLU A O 1
ATOM 741 N N . THR A 1 92 ? 7.961 7.416 -15.833 1.00 94.62 92 THR A N 1
ATOM 742 C CA . THR A 1 92 ? 7.483 6.129 -16.365 1.00 94.62 92 THR A CA 1
ATOM 743 C C . THR A 1 92 ? 6.295 5.594 -15.574 1.00 94.62 92 THR A C 1
ATOM 745 O O . THR A 1 92 ? 5.308 5.162 -16.169 1.00 94.62 92 THR A O 1
ATOM 748 N N . LEU A 1 93 ? 6.359 5.664 -14.241 1.00 94.56 93 LEU A N 1
ATOM 749 C CA . LEU A 1 93 ? 5.279 5.215 -13.367 1.00 94.56 93 LEU A CA 1
ATOM 750 C C . LEU A 1 93 ? 4.015 6.061 -13.555 1.00 94.56 93 LEU A C 1
ATOM 752 O O 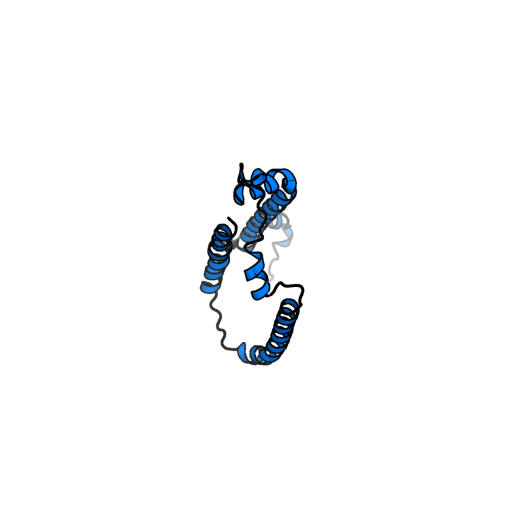. LEU A 1 93 ? 2.923 5.505 -13.643 1.00 94.56 93 LEU A O 1
ATOM 756 N N . GLY A 1 94 ? 4.159 7.385 -13.658 1.00 94.19 94 GLY A N 1
ATOM 757 C CA . GLY A 1 94 ? 3.048 8.294 -13.925 1.00 94.19 94 GLY A CA 1
ATOM 758 C C . GLY A 1 94 ? 2.384 7.997 -15.268 1.00 94.19 94 GLY A C 1
ATOM 759 O O . GLY A 1 94 ? 1.170 7.816 -15.321 1.00 94.19 94 GLY A O 1
ATOM 760 N N . ASN A 1 95 ? 3.173 7.853 -16.335 1.00 95.56 95 ASN A N 1
ATOM 761 C CA . ASN A 1 95 ? 2.640 7.514 -17.654 1.00 95.56 95 ASN A CA 1
ATOM 762 C C . ASN A 1 95 ? 1.868 6.181 -17.633 1.00 95.56 95 ASN A C 1
ATOM 764 O O . ASN A 1 95 ? 0.785 6.069 -18.202 1.00 95.56 95 ASN A O 1
ATOM 768 N N . LEU A 1 96 ? 2.390 5.170 -16.933 1.00 96.19 96 LEU A N 1
ATOM 769 C CA . LEU A 1 96 ? 1.737 3.868 -16.841 1.00 96.19 96 LEU A CA 1
ATOM 770 C C . LEU A 1 96 ? 0.430 3.929 -16.028 1.00 96.19 96 LEU A C 1
ATOM 772 O O . LEU A 1 96 ? -0.585 3.385 -16.468 1.00 96.19 96 LEU A O 1
ATOM 776 N N . LEU A 1 97 ? 0.447 4.604 -14.874 1.00 95.38 97 LEU A N 1
ATOM 777 C CA . LEU A 1 97 ? -0.705 4.734 -13.975 1.00 95.38 97 LEU A CA 1
ATOM 778 C C . LEU A 1 97 ? -1.857 5.508 -14.614 1.00 95.38 97 LEU A C 1
ATOM 780 O O . LEU A 1 97 ? -2.992 5.043 -14.569 1.00 95.38 97 LEU A O 1
ATOM 784 N N . TYR A 1 98 ? -1.572 6.664 -15.216 1.00 94.94 98 TYR A N 1
ATOM 785 C CA . TYR A 1 98 ? -2.622 7.534 -15.746 1.00 94.94 98 TYR A CA 1
ATOM 786 C C . TYR A 1 98 ? -3.148 7.083 -17.111 1.00 94.94 98 TYR A C 1
ATOM 788 O O . TYR A 1 98 ? -4.322 7.307 -17.399 1.00 94.94 98 TYR A O 1
ATOM 796 N N . THR A 1 99 ? -2.325 6.415 -17.925 1.00 95.88 99 THR A N 1
ATOM 797 C CA . THR A 1 99 ? -2.726 5.994 -19.276 1.00 95.88 99 THR A CA 1
ATOM 798 C C . THR A 1 99 ? -3.286 4.572 -19.298 1.00 95.88 99 THR A C 1
ATOM 800 O O . THR A 1 99 ? -4.398 4.361 -19.772 1.00 95.88 99 THR A O 1
ATOM 803 N N . ASN A 1 100 ? -2.546 3.586 -18.774 1.00 95.88 100 ASN A N 1
ATOM 804 C CA . ASN A 1 100 ? -2.922 2.169 -18.896 1.00 95.88 100 ASN A CA 1
ATOM 805 C C . ASN A 1 100 ? -3.725 1.660 -17.691 1.00 95.88 100 ASN A C 1
ATOM 807 O O . ASN A 1 100 ? -4.668 0.891 -17.855 1.00 95.88 100 ASN A O 1
ATOM 811 N N . TYR A 1 101 ? -3.381 2.100 -16.477 1.00 95.94 101 TYR A N 1
ATOM 812 C CA . TYR A 1 101 ? -3.982 1.600 -15.233 1.00 95.94 101 TYR A CA 1
ATOM 813 C C . TYR A 1 101 ? -4.924 2.608 -14.558 1.00 95.94 101 TYR A C 1
ATOM 815 O O . TYR A 1 101 ? -5.095 2.581 -13.341 1.00 95.94 101 TYR A O 1
ATOM 823 N N . SER A 1 102 ? -5.593 3.461 -15.341 1.00 94.94 102 SER A N 1
ATOM 824 C CA . SER A 1 102 ? -6.458 4.530 -14.814 1.00 94.94 102 SER A CA 1
ATOM 825 C C . SER A 1 102 ? -7.571 4.005 -13.892 1.00 94.94 102 SER A C 1
ATOM 827 O O . SER A 1 102 ? -7.795 4.541 -12.808 1.00 94.94 102 SER A O 1
ATOM 829 N N . VAL A 1 103 ? -8.204 2.878 -14.243 1.00 96.31 103 VAL A N 1
ATOM 830 C CA . VAL A 1 103 ? -9.239 2.245 -13.398 1.00 96.31 103 VAL A CA 1
ATOM 831 C C . VAL A 1 103 ? -8.668 1.795 -12.049 1.00 96.31 103 VAL A C 1
ATOM 833 O O . VAL A 1 103 ? -9.276 2.027 -11.005 1.00 96.31 103 VAL A O 1
ATOM 836 N N . TRP A 1 104 ? -7.469 1.210 -12.052 1.00 95.75 104 TRP A N 1
ATOM 837 C CA . TRP A 1 104 ? -6.773 0.779 -10.836 1.00 95.75 104 TRP A CA 1
ATOM 838 C C . TRP A 1 104 ? -6.271 1.946 -9.991 1.00 95.75 104 TRP A C 1
ATOM 840 O O . TRP A 1 104 ? -6.022 1.756 -8.808 1.00 95.75 104 TRP A O 1
ATOM 850 N N . PHE A 1 105 ? -6.137 3.142 -10.564 1.00 95.31 105 PHE A N 1
ATOM 851 C CA . PHE A 1 105 ? -5.887 4.371 -9.815 1.00 95.31 105 PHE A CA 1
ATOM 852 C C . PHE A 1 105 ? -7.177 4.944 -9.199 1.00 95.31 105 PHE A C 1
ATOM 854 O O . PHE A 1 105 ? -7.164 5.478 -8.088 1.00 95.31 105 PHE A O 1
ATOM 861 N N . LEU A 1 106 ? -8.314 4.773 -9.878 1.00 97.19 106 LEU A N 1
ATOM 862 C CA . LEU A 1 106 ? -9.609 5.291 -9.438 1.00 97.19 106 LEU A CA 1
ATOM 863 C C . LEU A 1 106 ? -10.194 4.502 -8.253 1.00 97.19 106 LEU A C 1
ATOM 865 O O . LEU A 1 106 ? -10.787 5.091 -7.349 1.00 97.19 106 LEU A O 1
ATOM 869 N N . VAL A 1 107 ? -9.969 3.186 -8.201 1.00 98.00 107 VAL A N 1
ATOM 870 C CA . VAL A 1 107 ? -10.408 2.338 -7.076 1.00 98.00 107 VAL A CA 1
ATOM 871 C C . VAL A 1 107 ? -9.797 2.788 -5.728 1.00 98.00 107 VAL A C 1
ATOM 873 O O . VAL A 1 107 ? -10.561 3.038 -4.796 1.00 98.00 107 VAL A O 1
ATOM 876 N N . PRO A 1 108 ? -8.471 2.990 -5.588 1.00 96.88 108 PRO A N 1
ATOM 877 C CA . PRO A 1 108 ? -7.854 3.573 -4.395 1.00 96.88 108 PRO A CA 1
ATOM 878 C C . PRO A 1 108 ? -8.391 4.953 -4.007 1.00 96.88 108 PRO A C 1
ATOM 880 O O . PRO A 1 108 ? -8.490 5.245 -2.818 1.00 96.88 108 PRO A O 1
ATOM 883 N N . SER A 1 109 ? -8.768 5.796 -4.975 1.00 97.81 109 SER A N 1
ATOM 884 C CA . SER A 1 109 ? -9.396 7.093 -4.682 1.00 97.81 109 SER A CA 1
ATOM 885 C C . SER A 1 109 ? -10.735 6.915 -3.958 1.00 97.81 109 SER A C 1
ATOM 887 O O . SER A 1 109 ? -10.990 7.587 -2.955 1.00 97.81 109 SER A O 1
ATOM 889 N N . LEU A 1 110 ? -11.550 5.946 -4.392 1.00 98.25 110 LEU A N 1
ATOM 890 C CA . LEU A 1 110 ? -12.793 5.598 -3.705 1.00 98.25 110 LEU A CA 1
ATOM 891 C C . LEU A 1 110 ? -12.528 4.979 -2.325 1.00 98.25 110 LEU A C 1
ATOM 893 O O . LEU A 1 110 ? -13.224 5.309 -1.368 1.00 98.25 110 LEU A O 1
ATOM 897 N N . ILE A 1 111 ? -11.499 4.136 -2.193 1.00 98.19 111 ILE A N 1
ATOM 898 C CA . ILE A 1 111 ? -11.096 3.567 -0.896 1.00 98.19 111 ILE A CA 1
ATOM 899 C C . ILE A 1 111 ? -10.701 4.682 0.084 1.00 98.19 111 ILE A C 1
ATOM 901 O O . ILE A 1 111 ? -11.140 4.657 1.232 1.00 98.19 111 ILE A O 1
ATOM 905 N N . LEU A 1 112 ? -9.937 5.689 -0.356 1.00 97.31 112 LEU A N 1
ATOM 906 C CA . LEU A 1 112 ? -9.578 6.849 0.470 1.00 97.31 112 LEU A CA 1
ATOM 907 C C . LEU A 1 112 ? -10.807 7.673 0.879 1.00 97.31 112 LEU A C 1
ATOM 909 O O . LEU A 1 112 ? -10.891 8.113 2.028 1.00 97.31 112 LEU A O 1
ATOM 913 N N . LEU A 1 113 ? -11.778 7.845 -0.023 1.00 98.31 113 LEU A N 1
ATOM 914 C CA . LEU A 1 113 ? -13.041 8.513 0.295 1.00 98.31 113 LEU A CA 1
ATOM 915 C C . LEU A 1 113 ? -13.812 7.752 1.383 1.00 98.31 113 LEU A C 1
ATOM 917 O O . LEU A 1 113 ? -14.231 8.342 2.380 1.00 98.31 113 LEU A O 1
ATOM 921 N N . VAL A 1 114 ? -13.962 6.436 1.216 1.00 98.44 114 VAL A N 1
ATOM 922 C CA . VAL A 1 114 ? -14.639 5.572 2.190 1.00 98.44 114 VAL A CA 1
ATOM 923 C C . VAL A 1 114 ? -13.901 5.576 3.529 1.00 98.44 114 VAL A C 1
ATOM 925 O O . VAL A 1 114 ? -14.546 5.681 4.569 1.00 98.44 114 VAL A O 1
ATOM 928 N N . ALA A 1 115 ? -12.566 5.535 3.525 1.00 97.56 115 ALA A N 1
ATOM 929 C CA . ALA A 1 115 ? -11.756 5.598 4.738 1.00 97.56 115 ALA A CA 1
ATOM 930 C C . ALA A 1 115 ? -11.972 6.912 5.509 1.00 97.56 115 ALA A C 1
ATOM 932 O O . ALA A 1 115 ? -12.128 6.885 6.730 1.00 97.56 115 ALA A O 1
ATOM 933 N N . MET A 1 116 ? -12.049 8.050 4.810 1.00 97.75 116 MET A N 1
ATOM 934 C CA . MET A 1 116 ? -12.312 9.353 5.428 1.00 97.75 116 MET A CA 1
ATOM 935 C C . MET A 1 116 ? -13.711 9.416 6.051 1.00 97.75 116 MET A C 1
ATOM 937 O O . MET A 1 116 ? -13.852 9.793 7.214 1.00 97.75 116 MET A O 1
ATOM 941 N N . ILE A 1 117 ? -14.742 9.004 5.303 1.00 97.88 117 ILE A N 1
ATOM 942 C CA . ILE A 1 117 ? -16.124 8.970 5.804 1.00 97.88 117 ILE A CA 1
ATOM 943 C C . ILE A 1 117 ? -16.226 8.015 7.000 1.00 97.88 117 ILE A C 1
ATOM 945 O O . ILE A 1 117 ? -16.811 8.372 8.022 1.00 97.88 117 ILE A O 1
ATOM 949 N N . GLY A 1 118 ? -15.617 6.830 6.901 1.00 97.62 118 GLY A N 1
ATOM 950 C CA . GLY A 1 118 ? -15.589 5.831 7.966 1.00 97.62 118 GLY A CA 1
ATOM 951 C C . GLY A 1 118 ? -14.925 6.354 9.240 1.00 97.62 118 GLY A C 1
ATOM 952 O O . GLY A 1 118 ? -15.502 6.233 10.320 1.00 97.62 118 GLY A O 1
ATOM 953 N N . ALA A 1 119 ? -13.766 7.006 9.119 1.00 95.75 119 ALA A N 1
ATOM 954 C CA . ALA A 1 119 ? -13.070 7.609 10.252 1.00 95.75 119 ALA A CA 1
ATOM 955 C C . ALA A 1 119 ? -13.907 8.709 10.927 1.00 95.75 119 ALA A C 1
ATOM 957 O O . ALA A 1 119 ? -14.019 8.728 12.154 1.00 95.75 119 ALA A O 1
ATOM 958 N N . ILE A 1 120 ? -14.541 9.597 10.149 1.00 96.19 120 ILE A N 1
ATOM 959 C CA . ILE A 1 120 ? -15.391 10.671 10.688 1.00 96.19 120 ILE A CA 1
ATOM 960 C C . ILE A 1 120 ? -16.609 10.089 11.408 1.00 96.19 120 ILE A C 1
ATOM 962 O O . ILE A 1 120 ? -16.883 10.465 12.544 1.00 96.19 120 ILE A O 1
ATOM 966 N N . VAL A 1 121 ? -17.336 9.157 10.785 1.00 96.81 121 VAL A N 1
ATOM 967 C CA . VAL A 1 121 ? -18.546 8.569 11.384 1.00 96.81 121 VAL A CA 1
ATOM 968 C C . VAL A 1 121 ? -18.216 7.816 12.673 1.00 96.81 121 VAL A C 1
ATOM 970 O O . VAL A 1 121 ? -18.971 7.925 13.639 1.00 96.81 121 VAL A O 1
ATOM 973 N N . LEU A 1 122 ? -17.083 7.108 12.715 1.00 95.06 122 LEU A N 1
ATOM 974 C CA . LEU A 1 122 ? -16.655 6.356 13.894 1.00 95.06 122 LEU A CA 1
ATOM 975 C C . LEU A 1 122 ? -16.191 7.265 15.044 1.00 95.06 122 LEU A C 1
ATOM 977 O O . LEU A 1 122 ? -16.428 6.950 16.208 1.00 95.06 122 LEU A O 1
ATOM 981 N N . THR A 1 123 ? -15.545 8.392 14.733 1.00 93.56 123 THR A N 1
ATOM 982 C CA . THR A 1 123 ? -15.004 9.323 15.742 1.00 93.56 123 THR A CA 1
ATOM 983 C C . THR A 1 123 ? -15.977 10.429 16.145 1.00 93.56 123 THR A C 1
ATOM 985 O O . THR A 1 123 ? -15.739 11.114 17.141 1.00 93.56 123 THR A O 1
ATOM 988 N N . MET A 1 124 ? -17.086 10.612 15.417 1.00 90.12 124 MET A N 1
ATOM 989 C CA . MET A 1 124 ? -18.087 11.641 15.698 1.00 90.12 124 MET A CA 1
ATOM 990 C C . MET A 1 124 ? -18.782 11.383 17.043 1.00 90.12 124 MET A C 1
ATOM 992 O O . MET A 1 124 ? -19.829 10.739 17.139 1.00 90.12 124 MET A O 1
ATOM 996 N N . HIS A 1 125 ? -18.217 11.954 18.103 1.00 83.94 125 HIS A N 1
ATOM 997 C CA . HIS A 1 125 ? -18.777 11.889 19.441 1.00 83.94 125 HIS A CA 1
ATOM 998 C C . HIS A 1 125 ? -20.002 12.812 19.552 1.00 83.94 125 HIS A C 1
ATOM 1000 O O . HIS A 1 125 ? -19.903 14.040 19.519 1.00 83.94 125 HIS A O 1
ATOM 1006 N N . ARG A 1 126 ? -21.193 12.220 19.683 1.00 78.94 126 ARG A N 1
ATOM 1007 C CA . ARG A 1 126 ? -22.446 12.958 19.898 1.00 78.94 126 ARG A CA 1
ATOM 1008 C C . ARG A 1 126 ? -22.509 13.438 21.352 1.00 78.94 126 ARG A C 1
ATOM 1010 O O . ARG A 1 126 ? -22.944 12.707 22.235 1.00 78.94 126 ARG A O 1
ATOM 1017 N N . THR A 1 127 ? -22.143 14.690 21.606 1.00 69.75 127 THR A N 1
ATOM 1018 C CA . THR A 1 127 ? -22.319 15.328 22.921 1.00 69.75 127 THR A CA 1
ATOM 1019 C C . THR A 1 127 ? -23.780 15.746 23.137 1.00 69.75 127 THR A C 1
ATOM 1021 O O . THR A 1 127 ? -24.155 16.913 23.054 1.00 69.75 127 THR A O 1
ATOM 1024 N N . THR A 1 128 ? -24.673 14.795 23.413 1.00 59.47 128 THR A N 1
ATOM 1025 C CA . THR A 1 128 ? -26.076 15.106 23.733 1.00 59.47 128 THR A CA 1
ATOM 1026 C C . THR A 1 128 ? -26.284 15.234 25.241 1.00 59.47 128 THR A C 1
ATOM 1028 O O . THR A 1 128 ? -26.796 14.324 25.884 1.00 59.47 128 THR A O 1
ATOM 1031 N N . LYS A 1 129 ? -25.947 16.400 25.809 1.00 61.75 129 LYS A N 1
ATOM 1032 C CA . LYS A 1 129 ? -26.495 16.847 27.110 1.00 61.75 129 LYS A CA 1
ATOM 1033 C C . LYS A 1 129 ? -27.764 17.700 26.962 1.00 61.75 129 LYS A C 1
ATOM 1035 O O . LYS A 1 129 ? -28.177 18.371 27.899 1.00 61.75 129 LYS A O 1
ATOM 1040 N N . VAL A 1 130 ? -28.410 17.666 25.796 1.00 68.19 130 VAL A N 1
ATOM 1041 C CA . VAL A 1 130 ? -29.658 18.395 25.537 1.00 68.19 130 VAL A CA 1
ATOM 1042 C C . VAL A 1 130 ? -30.761 17.381 25.264 1.00 68.19 130 VAL A C 1
ATOM 1044 O O . VAL A 1 130 ? -30.625 16.556 24.357 1.00 68.19 130 VAL A O 1
ATOM 1047 N N . LYS A 1 131 ? -31.848 17.429 26.048 1.00 66.25 131 LYS A N 1
ATOM 1048 C CA . LYS A 1 131 ? -33.052 16.623 25.803 1.00 66.25 131 LYS A CA 1
ATOM 1049 C C . LYS A 1 131 ? -33.608 16.998 24.430 1.00 66.25 131 LYS A C 1
ATOM 1051 O O . LYS A 1 131 ? -34.214 18.053 24.274 1.00 66.25 131 LYS A O 1
ATOM 1056 N N . ARG A 1 132 ? -33.393 16.141 23.432 1.00 69.12 132 ARG A N 1
ATOM 1057 C CA . ARG A 1 132 ? -34.036 16.279 22.125 1.00 69.12 132 ARG A CA 1
ATOM 1058 C C . ARG A 1 132 ? -35.424 15.667 22.206 1.00 69.12 132 ARG A C 1
ATOM 1060 O O . ARG A 1 132 ? -35.578 14.516 22.609 1.00 69.12 132 ARG A O 1
ATOM 1067 N N . GLN A 1 133 ? -36.427 16.465 21.872 1.00 73.75 133 GLN A N 1
ATOM 1068 C CA . GLN A 1 133 ? -37.805 16.015 21.820 1.00 73.75 133 GLN A CA 1
ATOM 1069 C C . GLN A 1 133 ? -38.065 15.462 20.422 1.00 73.75 133 GLN A C 1
ATOM 1071 O O . GLN A 1 133 ? -37.869 16.155 19.427 1.00 73.75 133 GLN A O 1
ATOM 1076 N N . ASP A 1 134 ? -38.470 14.200 20.352 1.00 81.75 134 ASP A N 1
ATOM 1077 C CA . ASP A 1 134 ? -38.954 13.616 19.111 1.00 81.75 134 ASP A CA 1
ATOM 1078 C C . ASP A 1 134 ? -40.401 14.081 18.902 1.00 81.75 134 ASP A C 1
ATOM 1080 O O . ASP A 1 134 ? -41.311 13.688 19.641 1.00 81.75 134 ASP A O 1
ATOM 1084 N N . VAL A 1 135 ? -40.587 14.987 17.941 1.00 78.94 135 VAL A N 1
ATOM 1085 C CA . VAL A 1 135 ? -41.880 15.618 17.639 1.00 78.94 135 VAL A CA 1
ATOM 1086 C C . VAL A 1 135 ? -42.877 14.575 17.129 1.00 78.94 135 VAL A C 1
ATOM 1088 O O . VAL A 1 135 ? -44.052 14.620 17.492 1.00 78.94 135 VAL A O 1
ATOM 1091 N N . PHE A 1 136 ? -42.403 13.574 16.378 1.00 80.50 136 PHE A N 1
ATOM 1092 C CA . PHE A 1 136 ? -43.245 12.489 15.877 1.00 80.50 136 PHE A CA 1
ATOM 1093 C C . PHE A 1 136 ? -43.707 11.589 17.019 1.00 80.50 136 PHE A C 1
ATOM 1095 O O . PHE A 1 136 ? -44.896 11.287 17.126 1.00 80.50 136 PHE A O 1
ATOM 1102 N N . ARG A 1 137 ? -42.804 11.248 17.948 1.00 78.94 137 ARG A N 1
ATOM 1103 C CA . ARG A 1 137 ? -43.174 10.473 19.141 1.00 78.94 137 ARG A CA 1
ATOM 1104 C C . ARG A 1 137 ? -44.103 11.243 20.080 1.00 78.94 137 ARG A C 1
ATOM 1106 O O . ARG A 1 137 ? -44.915 10.622 20.756 1.00 78.94 137 ARG A O 1
ATOM 1113 N N . ARG A 1 138 ? -43.997 12.577 20.151 1.00 69.56 138 ARG A N 1
ATOM 1114 C CA . ARG A 1 138 ? -44.881 13.402 20.991 1.00 69.56 138 ARG A CA 1
ATOM 1115 C C . ARG A 1 138 ? -46.281 13.557 20.392 1.00 69.56 138 ARG A C 1
ATOM 1117 O O . ARG A 1 138 ? -47.235 13.519 21.160 1.00 69.56 138 ARG A O 1
ATOM 1124 N N . ASN A 1 139 ? -46.400 13.670 19.069 1.00 80.06 139 ASN A N 1
ATOM 1125 C CA . ASN A 1 139 ? -47.688 13.797 18.378 1.00 80.06 139 ASN A CA 1
ATOM 1126 C C . ASN A 1 139 ? -48.424 12.459 18.211 1.00 80.06 139 ASN A C 1
ATOM 1128 O O . ASN A 1 139 ? -49.647 12.448 18.150 1.00 80.06 139 ASN A O 1
ATOM 1132 N N . ALA A 1 140 ? -47.703 11.333 18.176 1.00 81.62 140 ALA A N 1
ATOM 1133 C CA . ALA A 1 140 ? -48.301 9.996 18.131 1.00 81.62 140 ALA A CA 1
ATOM 1134 C C . ALA A 1 140 ? -48.890 9.534 19.482 1.00 81.62 140 ALA A C 1
ATOM 1136 O O . ALA A 1 140 ? -49.530 8.485 19.552 1.00 81.62 140 ALA A O 1
ATOM 1137 N N . LEU A 1 141 ? -48.668 10.286 20.567 1.00 71.38 141 LEU A N 1
ATOM 1138 C CA . LEU A 1 141 ? -49.295 10.008 21.857 1.00 71.38 141 LEU A CA 1
ATOM 1139 C C . LEU A 1 141 ? -50.756 10.468 21.832 1.00 71.38 141 LEU A C 1
ATOM 1141 O O . LEU A 1 141 ? -51.045 11.661 21.772 1.00 71.38 141 LEU A O 1
ATOM 1145 N N . ASP A 1 142 ? -51.672 9.509 21.931 1.00 67.00 142 ASP A N 1
ATOM 1146 C CA . ASP A 1 142 ? -53.099 9.770 22.109 1.00 67.00 142 ASP A CA 1
ATOM 1147 C C . ASP A 1 142 ? -53.354 10.475 23.457 1.00 67.00 142 ASP A C 1
ATOM 1149 O O . ASP A 1 142 ? -52.965 9.987 24.526 1.00 67.00 142 ASP A O 1
ATOM 1153 N N . SER A 1 143 ? -54.025 11.632 23.417 1.00 64.50 143 SER A N 1
ATOM 1154 C CA . SER A 1 143 ? -54.262 12.487 24.589 1.00 64.50 143 SER A CA 1
ATOM 1155 C C . SER A 1 143 ? -55.004 11.758 25.715 1.00 64.50 143 SER A C 1
ATOM 1157 O O . SER A 1 143 ? -54.755 12.043 26.890 1.00 64.50 143 SER A O 1
ATOM 1159 N N . ARG A 1 144 ? -55.839 10.760 25.385 1.00 62.66 144 ARG A N 1
ATOM 1160 C CA . ARG A 1 144 ? -56.639 9.992 26.357 1.00 62.66 144 ARG A CA 1
ATOM 1161 C C . ARG A 1 144 ? -55.816 9.134 27.323 1.00 62.66 144 ARG A C 1
ATOM 1163 O O .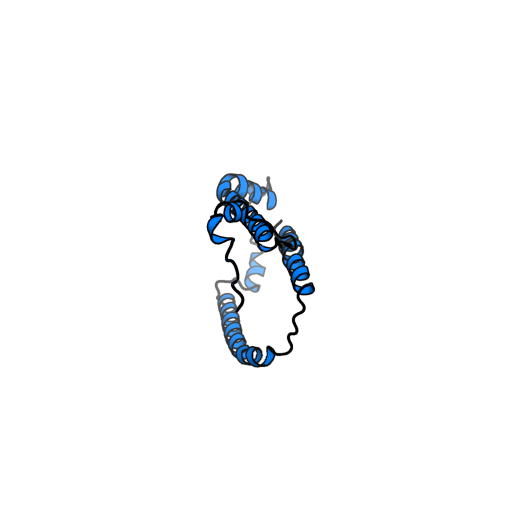 ARG A 1 144 ? -56.296 8.848 28.414 1.00 62.66 144 ARG A O 1
ATOM 1170 N N . ARG A 1 145 ? -54.582 8.744 26.974 1.00 61.69 145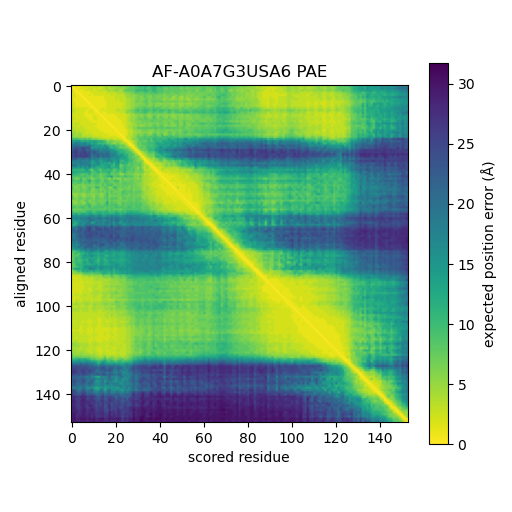 ARG A N 1
ATOM 1171 C CA . ARG A 1 145 ? -53.718 7.912 27.842 1.00 61.69 145 ARG A CA 1
ATOM 1172 C C . ARG A 1 145 ? -52.843 8.706 28.813 1.00 61.69 145 ARG A C 1
ATOM 1174 O O . ARG A 1 145 ? -52.197 8.109 29.668 1.00 61.69 145 ARG A O 1
ATOM 1181 N N . THR A 1 146 ? -52.813 10.032 28.702 1.00 61.34 146 THR A N 1
ATOM 1182 C CA . THR A 1 146 ? -51.879 10.869 29.479 1.00 61.34 146 THR A CA 1
ATOM 1183 C C . THR A 1 146 ? -52.400 11.210 30.878 1.00 61.34 146 THR A C 1
ATOM 1185 O O . THR A 1 146 ? -51.621 11.604 31.741 1.00 61.34 146 THR A O 1
ATOM 1188 N N . ILE A 1 147 ? -53.703 11.042 31.125 1.00 66.38 147 ILE A N 1
ATOM 1189 C CA . ILE A 1 147 ? -54.351 11.390 32.394 1.00 66.38 147 ILE A CA 1
ATOM 1190 C C . ILE A 1 147 ? -54.807 10.099 33.087 1.00 66.38 147 ILE A C 1
ATOM 1192 O O . ILE A 1 147 ? -55.977 9.734 33.037 1.00 66.38 147 ILE A O 1
ATOM 1196 N N . MET A 1 148 ? -53.886 9.386 33.742 1.00 63.22 148 MET A N 1
ATOM 1197 C CA . MET A 1 148 ? -54.277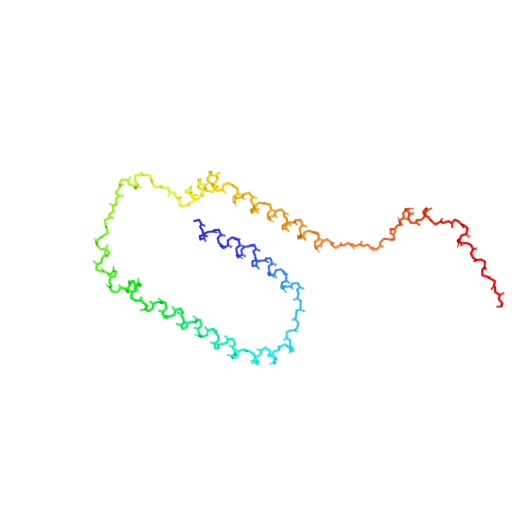 8.434 34.787 1.00 63.22 148 MET A CA 1
ATOM 1198 C C . MET A 1 148 ? -54.388 9.195 36.104 1.00 63.22 148 MET A C 1
ATOM 1200 O O . MET A 1 148 ? -53.389 9.635 36.675 1.00 63.22 148 MET A O 1
ATOM 1204 N N . ARG A 1 149 ? -55.625 9.372 36.574 1.00 59.16 149 ARG A N 1
ATOM 1205 C CA . ARG A 1 149 ? -55.910 9.919 37.899 1.00 59.16 149 ARG A CA 1
ATOM 1206 C C . ARG A 1 149 ? -55.445 8.885 38.925 1.00 59.16 149 ARG A C 1
ATOM 1208 O O . ARG A 1 149 ? -56.041 7.820 39.034 1.00 59.16 149 ARG A O 1
ATOM 1215 N N . ARG A 1 150 ? -54.356 9.181 39.636 1.00 59.56 150 ARG A N 1
ATOM 1216 C CA . ARG A 1 150 ? -53.878 8.363 40.755 1.00 59.56 150 ARG A CA 1
ATOM 1217 C C . ARG A 1 150 ? -54.916 8.472 41.874 1.00 59.56 150 ARG A C 1
ATOM 1219 O O . ARG A 1 150 ? -54.969 9.494 42.551 1.00 59.56 150 ARG A O 1
ATOM 1226 N N . THR A 1 151 ? -55.788 7.477 42.002 1.00 56.97 151 THR A N 1
ATOM 1227 C CA . THR A 1 151 ? -56.642 7.317 43.180 1.00 56.97 151 THR A CA 1
ATOM 1228 C C . THR A 1 151 ? -55.750 6.833 44.313 1.00 56.97 151 THR A C 1
ATOM 1230 O O . THR A 1 151 ? -55.153 5.763 44.235 1.00 56.97 151 THR A O 1
ATOM 1233 N N . THR A 1 152 ? -55.556 7.710 45.289 1.00 60.38 152 THR A N 1
ATOM 1234 C CA . THR A 1 152 ? -54.961 7.412 46.588 1.00 60.38 152 THR A CA 1
ATOM 1235 C C . THR A 1 152 ? -55.999 6.682 47.428 1.00 60.38 152 THR A C 1
ATOM 1237 O O . THR A 1 152 ? -57.054 7.265 47.683 1.00 60.38 152 THR A O 1
ATOM 1240 N N . ASP A 1 153 ? -55.682 5.452 47.820 1.00 45.72 153 ASP A N 1
ATOM 1241 C CA . ASP A 1 153 ? -56.187 4.851 49.059 1.00 45.72 153 ASP A CA 1
ATOM 1242 C C . ASP A 1 153 ? -55.248 5.238 50.211 1.00 45.72 153 ASP A C 1
ATOM 1244 O O . ASP A 1 153 ? -54.022 5.363 49.946 1.00 45.72 153 ASP A O 1
#

Solvent-accessible surface area (backbone atoms only — not comparable to full-atom values): 9626 Å² total; per-residue (Å²): 98,70,85,61,51,48,51,52,48,52,50,60,46,50,47,45,54,48,50,55,52,53,71,73,50,86,78,82,75,86,79,62,55,70,68,54,59,68,48,44,62,58,55,47,52,53,51,48,50,55,52,49,51,52,49,55,65,60,69,36,84,87,51,83,52,74,76,64,54,69,74,48,65,81,70,64,87,76,70,64,80,72,56,79,68,75,74,49,77,60,57,52,50,49,54,44,40,66,68,77,36,38,69,71,54,49,51,56,52,52,50,53,52,50,50,51,53,51,52,50,64,75,64,61,76,80,85,72,91,62,92,76,78,58,64,67,68,59,68,69,52,64,74,82,77,74,71,74,81,81,80,80,128

Sequence (153 aa):
FSAMISPVVHIGAIAVSFLFVVMMFNMKIAEIHEEVLRYLPVSGIIGLILWWEMFFILDNETIPLLPTHRNTTSLRYTVYAGKVRSWTNLETLGNLLYTNYSVWFLVPSLILLVAMIGAIVLTMHRTTKVKRQDVFRRNALDSRRTIMRRTTD

Mean predicted aligned error: 12.61 Å

Foldseek 3Di:
DCVVVCCCPVVVPVVVVVVVVVVVDDDPPPPVPPVVVVCVVVVVVVVVVVVVVVVVVVPPVVDPPPVVCVVCVVVDDDDVVVVPDDDDPVRVVVCCCVPPVVVVVVVVVVVVVCVVVVVCVVPVDPPPPDDDDDPVVVVPDDPVPPDDDPDDD

Nearest PDB structures (foldseek):
  6x89-assembly1_6M  TM=9.095E-01  e=5.840E-10  Vigna radiata

Radius of gyration: 32.08 Å; Cα contacts (8 Å, |Δi|>4): 18; chains: 1; bounding box: 91×41×77 Å

Secondary structure (DSSP, 8-state):
-HHHHHIIIIIIIIIHHHHHHHHH-----TTSHHHHHHHHHHHHHHHHHHHHHHHHHHHSTTS--HHHHHHHTT-----SGGGSS---HHHHHHHIIIIISHHHHHHHHHHHHHHHHHHHHHH------S----HHHHHTS-GGGS-------

InterPro domains:
  IPR001457 NADH:ubiquinone/plastoquinone oxidoreductase, chain 6 [PF00499] (1-122)
  IPR042106 NADH-ubiquinone/plastoquinone oxidoreductase chain 6, subunit NuoJ [G3DSA:1.20.120.1200] (1-124)